Protein AF-A0A182ASK4-F1 (afdb_monomer)

Solvent-accessible surface area (backbone atoms only — not comparable to full-atom values): 5040 Å² total; per-residue (Å²): 133,88,80,93,83,80,84,78,70,79,77,76,71,75,71,73,85,58,90,75,62,55,71,59,62,54,22,48,58,52,48,45,38,40,71,76,67,70,38,36,69,42,77,85,32,77,53,15,50,49,51,33,58,77,69,70,48,54,72,68,56,45,46,50,51,52,52,50,47,49,69,40,97,35,80,55,28,61,70,66,101

pLDDT: mean 77.07, std 17.64, range [38.41, 95.88]

Structure (mmCIF, N/CA/C/O backbone):
data_AF-A0A182ASK4-F1
#
_entry.id   AF-A0A182ASK4-F1
#
loop_
_atom_site.group_PDB
_atom_site.id
_atom_site.type_symbol
_atom_site.label_atom_id
_atom_site.label_alt_id
_atom_site.label_comp_id
_atom_site.label_asym_id
_atom_site.label_entity_id
_atom_site.label_seq_id
_atom_site.pdbx_PDB_ins_code
_atom_site.Cartn_x
_atom_site.Cartn_y
_atom_site.Cartn_z
_atom_site.occupancy
_atom_site.B_iso_or_equiv
_atom_site.auth_seq_id
_atom_site.auth_comp_id
_atom_site.auth_asym_id
_atom_site.auth_atom_id
_atom_site.pdbx_PDB_model_num
ATOM 1 N N . MET A 1 1 ? 35.485 -13.025 26.612 1.00 42.34 1 MET A N 1
ATOM 2 C CA . MET A 1 1 ? 34.896 -13.349 25.295 1.00 42.34 1 MET A CA 1
ATOM 3 C C . MET A 1 1 ? 33.405 -13.093 25.372 1.00 42.34 1 MET A C 1
ATOM 5 O O . MET A 1 1 ? 32.828 -13.535 26.353 1.00 42.34 1 MET A O 1
ATOM 9 N N . LEU A 1 2 ? 32.851 -12.446 24.335 1.00 46.47 2 LEU A N 1
ATOM 10 C CA . LEU A 1 2 ? 31.420 -12.234 24.055 1.00 46.47 2 LEU A CA 1
ATOM 11 C C . LEU A 1 2 ? 30.684 -11.351 25.094 1.00 46.47 2 LEU A C 1
ATOM 13 O O . LEU A 1 2 ? 30.764 -11.592 26.283 1.00 46.47 2 LEU A O 1
ATOM 17 N N . LEU A 1 3 ? 29.959 -10.290 24.746 1.00 47.72 3 LEU A N 1
ATOM 18 C CA . LEU A 1 3 ? 29.038 -10.159 23.624 1.00 47.72 3 LEU A CA 1
ATOM 19 C C . LEU A 1 3 ? 28.832 -8.672 23.290 1.00 47.72 3 LEU A C 1
ATOM 21 O O . LEU A 1 3 ? 28.426 -7.867 24.124 1.00 47.72 3 LEU A O 1
ATOM 25 N N . LEU A 1 4 ? 29.122 -8.346 22.036 1.00 49.28 4 LEU A N 1
ATOM 26 C CA . LEU A 1 4 ? 28.966 -7.053 21.386 1.00 49.28 4 LEU A CA 1
ATOM 27 C C . LEU A 1 4 ? 27.478 -6.863 21.013 1.00 49.28 4 LEU A C 1
ATOM 29 O O . LEU A 1 4 ? 27.092 -7.095 19.874 1.00 49.28 4 LEU A O 1
ATOM 33 N N . VAL A 1 5 ? 26.613 -6.527 21.975 1.00 55.53 5 VAL A N 1
ATOM 34 C CA . VAL A 1 5 ? 25.168 -6.308 21.733 1.00 55.53 5 VAL A CA 1
ATOM 35 C C . VAL A 1 5 ? 24.866 -4.818 21.822 1.00 55.53 5 VAL A C 1
ATOM 37 O O . VAL A 1 5 ? 24.366 -4.347 22.835 1.00 55.53 5 VAL A O 1
ATOM 40 N N . LEU A 1 6 ? 25.229 -4.051 20.791 1.00 51.34 6 LEU A N 1
ATOM 41 C CA . LEU A 1 6 ? 24.820 -2.639 20.703 1.00 51.34 6 LEU A CA 1
ATOM 42 C C . LEU A 1 6 ? 24.776 -2.054 19.280 1.00 51.34 6 LEU A C 1
ATOM 44 O O . LEU A 1 6 ? 24.677 -0.843 19.134 1.00 51.34 6 LEU A O 1
ATOM 48 N N . LEU A 1 7 ? 24.810 -2.879 18.226 1.00 48.06 7 LEU A N 1
ATOM 49 C CA . LEU A 1 7 ? 24.891 -2.391 16.836 1.00 48.06 7 LEU A CA 1
ATOM 50 C C . LEU A 1 7 ? 23.715 -2.778 15.930 1.00 48.06 7 LEU A C 1
ATOM 52 O O . LEU A 1 7 ? 23.860 -2.777 14.715 1.00 48.06 7 LEU A O 1
ATOM 56 N N . LEU A 1 8 ? 22.537 -3.060 16.487 1.00 47.78 8 LEU A N 1
ATOM 57 C CA . LEU A 1 8 ? 21.301 -3.091 15.697 1.00 47.78 8 LEU A CA 1
ATOM 58 C C . LEU A 1 8 ? 20.309 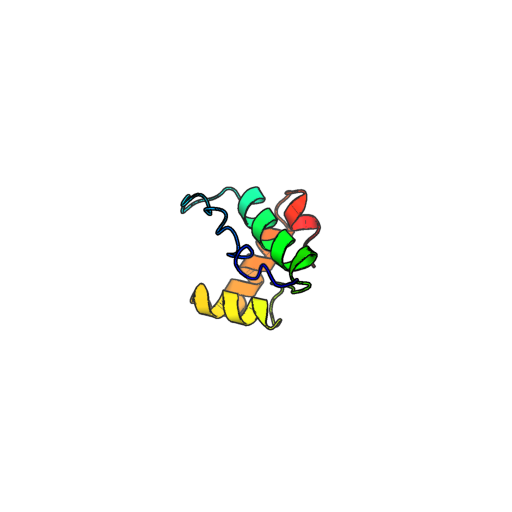-2.073 16.262 1.00 47.78 8 LEU A C 1
ATOM 60 O O . LEU A 1 8 ? 19.239 -2.411 16.759 1.00 47.78 8 LEU A O 1
ATOM 64 N N . GLN A 1 9 ? 20.683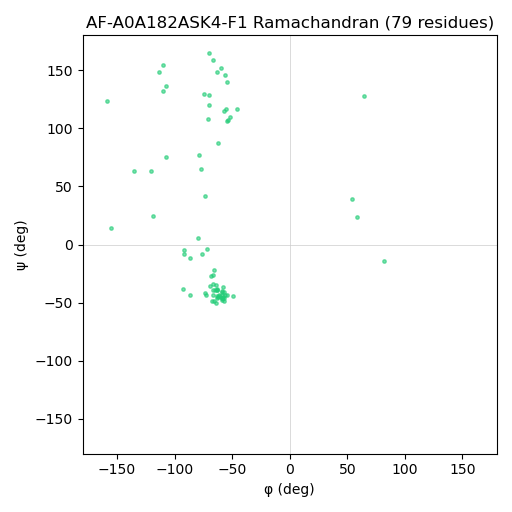 -0.795 16.198 1.00 44.53 9 GLN A N 1
ATOM 65 C CA . GLN A 1 9 ? 19.654 0.219 16.010 1.00 44.53 9 GLN A CA 1
ATOM 66 C C . GLN A 1 9 ? 19.170 0.034 14.569 1.00 44.53 9 GLN A C 1
ATOM 68 O O . GLN A 1 9 ? 20.015 0.086 13.671 1.00 44.53 9 GLN A O 1
ATOM 73 N N . PRO A 1 10 ? 17.879 -0.252 14.316 1.00 45.03 10 PRO A N 1
ATOM 74 C CA . PRO A 1 10 ? 17.372 -0.182 12.959 1.00 45.03 10 PRO A CA 1
ATOM 75 C C . PRO A 1 10 ? 17.691 1.229 12.484 1.00 45.03 10 PRO A C 1
ATOM 77 O O . PRO A 1 10 ? 17.266 2.206 13.104 1.00 45.03 10 PRO A O 1
ATOM 80 N N . ALA A 1 11 ? 18.526 1.326 11.452 1.00 43.44 11 ALA A N 1
ATOM 81 C CA . ALA A 1 11 ? 18.681 2.563 10.727 1.00 43.44 11 ALA A CA 1
ATOM 82 C C . ALA A 1 11 ? 17.263 2.945 10.312 1.00 43.44 11 ALA A C 1
ATOM 84 O O . ALA A 1 11 ? 16.658 2.280 9.474 1.00 43.44 11 ALA A O 1
ATOM 85 N N . ALA A 1 12 ? 16.705 3.957 10.973 1.00 42.44 12 ALA A N 1
ATOM 86 C CA . ALA A 1 12 ? 15.583 4.686 10.438 1.00 42.44 12 ALA A CA 1
ATOM 87 C C . ALA A 1 12 ? 16.130 5.312 9.157 1.00 42.44 12 ALA A C 1
ATOM 89 O O . ALA A 1 12 ? 16.722 6.390 9.183 1.00 42.44 12 ALA A O 1
ATOM 90 N N . SER A 1 13 ? 16.055 4.561 8.058 1.00 39.88 13 SER A N 1
ATOM 91 C CA . SER A 1 13 ? 16.159 5.109 6.721 1.00 39.88 13 SER A CA 1
ATOM 92 C C . SER A 1 13 ? 15.145 6.234 6.705 1.00 39.88 13 SER A C 1
ATOM 94 O O . SER A 1 13 ? 13.947 5.982 6.856 1.00 39.88 13 SER A O 1
ATOM 96 N N . GLY A 1 14 ? 15.648 7.468 6.680 1.00 38.41 14 GLY A N 1
ATOM 97 C CA . GLY A 1 14 ? 14.817 8.649 6.593 1.00 38.41 14 GLY A CA 1
ATOM 98 C C . GLY A 1 14 ? 13.917 8.453 5.391 1.00 38.41 14 GLY A C 1
ATOM 99 O O . GLY A 1 14 ? 14.398 8.467 4.263 1.00 38.41 14 GLY A O 1
ATOM 100 N N . ALA A 1 15 ? 12.637 8.193 5.649 1.00 50.22 15 ALA A N 1
ATOM 101 C CA . ALA A 1 15 ? 11.627 8.433 4.650 1.00 50.22 15 ALA A CA 1
ATOM 102 C C . ALA A 1 15 ? 11.791 9.911 4.306 1.00 50.22 15 ALA A C 1
ATOM 104 O O . ALA A 1 15 ? 11.682 10.766 5.193 1.00 50.22 15 ALA A O 1
ATOM 105 N N . ASP A 1 16 ? 12.182 10.188 3.064 1.00 48.25 16 ASP A N 1
ATOM 106 C CA . ASP A 1 16 ? 12.092 11.523 2.499 1.00 48.25 16 ASP A CA 1
ATOM 107 C C . ASP A 1 16 ? 10.691 12.025 2.864 1.00 48.25 16 ASP A C 1
ATOM 109 O O . ASP A 1 16 ? 9.695 11.379 2.533 1.00 48.25 16 ASP A O 1
ATOM 113 N N . ASN A 1 17 ? 10.604 13.099 3.659 1.00 49.81 17 ASN A N 1
ATOM 114 C CA . ASN A 1 17 ? 9.329 13.685 4.095 1.00 49.81 17 ASN A CA 1
ATOM 115 C C . ASN A 1 17 ? 8.676 14.431 2.920 1.00 49.81 17 ASN A C 1
ATOM 117 O O . ASN A 1 17 ? 8.170 15.544 3.075 1.00 49.81 17 ASN A O 1
ATOM 121 N N . ASP A 1 18 ? 8.727 13.841 1.731 1.00 54.34 18 ASP A N 1
ATOM 122 C CA . ASP A 1 18 ? 7.859 14.233 0.654 1.00 54.34 18 ASP A CA 1
ATOM 123 C C . ASP A 1 18 ? 6.462 13.759 1.043 1.00 54.34 18 ASP A C 1
ATOM 125 O O . ASP A 1 18 ? 6.170 12.567 1.118 1.00 54.34 18 ASP A O 1
ATOM 129 N N . LEU A 1 19 ? 5.610 14.720 1.391 1.00 53.78 19 LEU A N 1
ATOM 130 C CA . LEU A 1 19 ? 4.209 14.468 1.720 1.00 53.78 19 LEU A CA 1
ATOM 131 C C . LEU A 1 19 ? 3.395 14.109 0.466 1.00 53.78 19 LEU A C 1
ATOM 133 O O . LEU A 1 19 ? 2.208 13.804 0.581 1.00 53.78 19 LEU A O 1
ATOM 137 N N . ASN A 1 20 ? 4.018 14.157 -0.715 1.00 62.50 20 ASN A N 1
ATOM 138 C CA . ASN A 1 20 ? 3.452 13.747 -1.989 1.00 62.50 20 ASN A CA 1
ATOM 139 C C . ASN A 1 20 ? 4.473 12.911 -2.789 1.00 62.50 20 ASN A C 1
ATOM 141 O O . ASN A 1 20 ? 4.906 13.338 -3.864 1.00 62.50 20 ASN A O 1
ATOM 145 N N . PRO A 1 21 ? 4.869 11.732 -2.276 1.00 67.88 21 PRO A N 1
ATOM 146 C CA . PRO A 1 21 ? 5.792 10.862 -2.989 1.00 67.88 21 PRO A CA 1
ATOM 147 C C . PRO A 1 21 ? 5.157 10.394 -4.304 1.00 67.88 21 PRO A C 1
ATOM 149 O O . PRO A 1 21 ? 3.938 10.216 -4.390 1.00 67.88 21 PRO A O 1
ATOM 152 N N . ASP A 1 22 ? 5.982 10.177 -5.330 1.00 83.56 22 ASP A N 1
ATOM 153 C CA . ASP A 1 22 ? 5.512 9.535 -6.558 1.00 83.56 22 ASP A CA 1
ATOM 154 C C . ASP A 1 22 ? 4.959 8.133 -6.245 1.00 83.56 22 ASP A C 1
ATOM 156 O O . ASP A 1 22 ? 5.375 7.480 -5.279 1.00 83.56 22 ASP A O 1
ATOM 160 N N . ILE A 1 23 ? 4.013 7.663 -7.062 1.00 82.62 23 ILE A N 1
ATOM 161 C CA . ILE A 1 23 ? 3.365 6.367 -6.846 1.00 82.62 23 ILE A CA 1
ATOM 162 C C . ILE A 1 23 ? 4.405 5.242 -6.814 1.00 82.62 23 ILE A C 1
ATOM 164 O O . ILE A 1 23 ? 4.260 4.345 -5.989 1.00 82.62 23 ILE A O 1
ATOM 168 N N . GLU A 1 24 ? 5.474 5.294 -7.617 1.00 85.81 24 GLU A N 1
ATOM 169 C CA . GLU A 1 24 ? 6.547 4.288 -7.560 1.00 85.81 24 GLU A CA 1
ATOM 170 C C . GLU A 1 24 ? 7.160 4.193 -6.156 1.00 85.81 24 GLU A C 1
ATOM 172 O O . GLU A 1 24 ? 7.228 3.108 -5.583 1.00 85.81 24 GLU A O 1
ATOM 177 N N . THR A 1 25 ? 7.515 5.328 -5.551 1.00 85.06 25 THR A N 1
ATOM 178 C CA . THR A 1 25 ? 8.096 5.387 -4.201 1.00 85.06 25 THR A CA 1
ATOM 179 C C . THR A 1 25 ? 7.114 4.891 -3.138 1.00 85.06 25 THR A C 1
ATOM 181 O O . THR A 1 25 ? 7.507 4.217 -2.182 1.00 85.06 25 THR A O 1
ATOM 184 N N . MET A 1 26 ? 5.814 5.151 -3.313 1.00 82.12 26 MET A N 1
ATOM 185 C CA . MET A 1 26 ? 4.786 4.544 -2.461 1.00 82.12 26 MET A CA 1
ATOM 186 C C . MET A 1 26 ? 4.778 3.014 -2.600 1.00 82.12 26 MET A C 1
ATOM 188 O O . MET A 1 26 ? 4.739 2.305 -1.591 1.00 82.12 26 MET A O 1
ATOM 192 N N . CYS A 1 27 ? 4.840 2.496 -3.831 1.00 86.00 27 CYS A N 1
ATOM 193 C CA . CYS A 1 27 ? 4.873 1.060 -4.107 1.00 86.00 27 CYS A CA 1
ATOM 194 C C . CYS A 1 27 ? 6.127 0.391 -3.523 1.00 86.00 27 CYS A C 1
ATOM 196 O O . CYS A 1 27 ? 6.027 -0.717 -3.001 1.00 86.00 27 CYS A O 1
ATOM 198 N N . GLU A 1 28 ? 7.291 1.042 -3.580 1.00 88.75 28 GLU A N 1
ATOM 199 C CA . GLU A 1 28 ? 8.550 0.539 -3.009 1.00 88.75 28 GLU A CA 1
ATOM 200 C C . GLU A 1 28 ? 8.430 0.297 -1.504 1.00 88.75 28 GLU A C 1
ATOM 202 O O . GLU A 1 28 ? 8.776 -0.784 -1.019 1.00 88.75 28 GLU A O 1
ATOM 207 N N . GLY A 1 29 ? 7.846 1.248 -0.767 1.00 84.25 29 GLY A N 1
ATOM 208 C CA . GLY A 1 29 ? 7.572 1.074 0.660 1.00 84.25 29 GLY A CA 1
ATOM 209 C C . GLY A 1 29 ? 6.667 -0.131 0.945 1.00 84.25 29 GLY A C 1
ATOM 210 O O . GLY A 1 29 ? 6.916 -0.899 1.876 1.00 84.25 29 GLY A O 1
ATOM 211 N N . LEU A 1 30 ? 5.649 -0.354 0.110 1.00 84.94 30 LEU A N 1
ATOM 212 C CA . LEU A 1 30 ? 4.769 -1.523 0.215 1.00 84.94 30 LEU A CA 1
ATOM 213 C C . LEU A 1 30 ? 5.483 -2.831 -0.155 1.00 84.94 30 LEU A C 1
ATOM 215 O O . LEU A 1 30 ? 5.245 -3.865 0.471 1.00 84.94 30 LEU A O 1
ATOM 219 N N . ALA A 1 31 ? 6.387 -2.802 -1.132 1.00 85.81 31 ALA A N 1
ATOM 220 C CA . ALA A 1 31 ? 7.163 -3.968 -1.535 1.00 85.81 31 ALA A CA 1
ATOM 221 C C . ALA A 1 31 ? 8.129 -4.425 -0.435 1.00 85.81 31 ALA A C 1
ATOM 223 O O . ALA A 1 31 ? 8.319 -5.631 -0.268 1.00 85.81 31 ALA A O 1
ATOM 224 N N . VAL A 1 32 ? 8.683 -3.501 0.356 1.00 86.75 32 VAL A N 1
ATOM 225 C CA . VAL A 1 32 ? 9.469 -3.833 1.557 1.00 86.75 32 VAL A CA 1
ATOM 226 C C . VAL A 1 32 ? 8.606 -4.579 2.577 1.00 86.75 32 VAL A C 1
ATOM 228 O O . VAL A 1 32 ? 9.022 -5.613 3.100 1.00 86.75 32 VAL A O 1
ATOM 231 N N . ILE A 1 33 ? 7.373 -4.124 2.814 1.00 81.94 33 ILE A N 1
ATOM 232 C CA . ILE A 1 33 ? 6.429 -4.813 3.708 1.00 81.94 33 ILE A CA 1
ATOM 233 C C . ILE A 1 33 ? 6.162 -6.246 3.209 1.00 81.94 33 ILE A C 1
ATOM 235 O O . ILE A 1 33 ? 6.266 -7.193 3.994 1.00 81.94 33 ILE A O 1
ATOM 239 N N . ASN A 1 34 ? 5.913 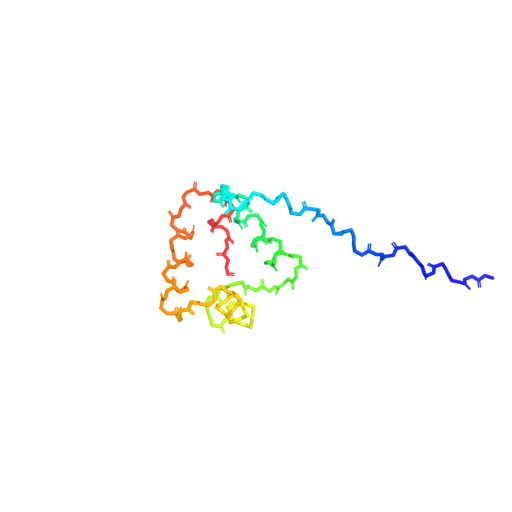-6.419 1.906 1.00 82.81 34 ASN A N 1
ATOM 240 C CA . ASN A 1 34 ? 5.691 -7.730 1.287 1.00 82.81 34 ASN A CA 1
ATOM 241 C C . ASN A 1 34 ? 6.915 -8.652 1.364 1.00 82.81 34 ASN A C 1
ATOM 243 O O . ASN A 1 34 ? 6.791 -9.807 1.776 1.00 82.81 34 ASN A O 1
ATOM 247 N N . ARG A 1 35 ? 8.095 -8.171 0.965 1.00 83.56 35 ARG A N 1
ATOM 248 C CA . ARG A 1 35 ? 9.287 -9.012 0.778 1.00 83.56 35 ARG A CA 1
ATOM 249 C C . ARG A 1 35 ? 10.089 -9.212 2.057 1.00 83.56 35 ARG A C 1
ATOM 251 O O . ARG A 1 35 ? 10.536 -10.324 2.318 1.00 83.56 35 ARG A O 1
ATOM 258 N N . GLU A 1 36 ? 10.287 -8.154 2.838 1.00 84.38 36 GLU A N 1
ATOM 259 C CA . GLU A 1 36 ? 11.182 -8.188 4.000 1.00 84.38 36 GLU A CA 1
ATOM 260 C C . GLU A 1 36 ? 10.445 -8.539 5.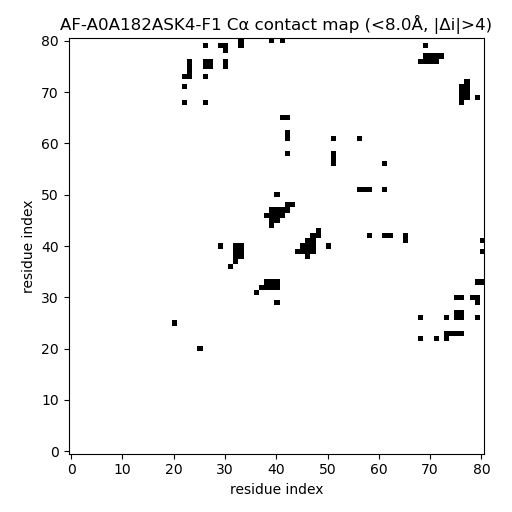287 1.00 84.38 36 GLU A C 1
ATOM 262 O O . GLU A 1 36 ? 10.963 -9.288 6.114 1.00 84.38 36 GLU A O 1
ATOM 267 N N . LEU A 1 37 ? 9.218 -8.037 5.451 1.00 79.38 37 LEU A N 1
ATOM 268 C CA . LEU A 1 37 ? 8.406 -8.324 6.636 1.00 79.38 37 LEU A CA 1
ATOM 269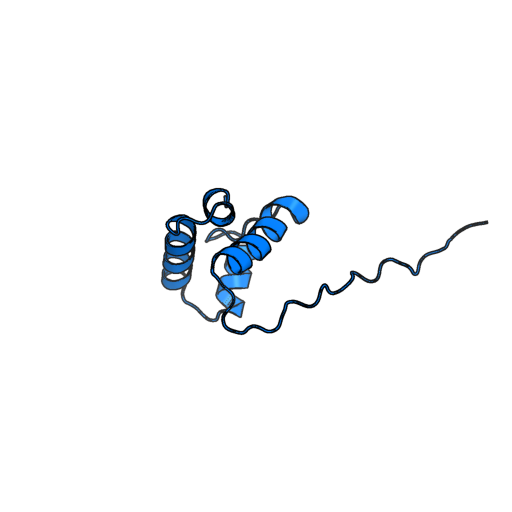 C C . LEU A 1 37 ? 7.503 -9.551 6.449 1.00 79.38 37 LEU A C 1
ATOM 271 O O . LEU A 1 37 ? 6.875 -9.990 7.414 1.00 79.38 37 LEU A O 1
ATOM 275 N N . GLY A 1 38 ? 7.421 -10.099 5.228 1.00 81.56 38 GLY A N 1
ATOM 276 C CA . GLY A 1 38 ? 6.546 -11.228 4.892 1.00 81.56 38 GLY A CA 1
ATOM 277 C C . GLY A 1 38 ? 5.067 -10.934 5.162 1.00 81.56 38 GLY A C 1
ATOM 278 O O . GLY A 1 38 ? 4.285 -11.849 5.424 1.00 81.56 38 GLY A O 1
ATOM 279 N N . ALA A 1 39 ? 4.692 -9.654 5.171 1.00 83.44 39 ALA A N 1
ATOM 280 C CA . ALA A 1 39 ? 3.358 -9.171 5.489 1.00 83.44 39 ALA A CA 1
ATOM 281 C C . ALA A 1 39 ? 2.745 -8.545 4.241 1.00 83.44 39 ALA A C 1
ATOM 283 O O . ALA A 1 39 ? 3.448 -7.947 3.452 1.00 83.44 39 ALA A O 1
ATOM 284 N N . THR A 1 40 ? 1.431 -8.618 4.070 1.00 86.12 40 THR A N 1
ATOM 285 C CA . THR A 1 40 ? 0.767 -7.939 2.949 1.00 86.12 40 THR A CA 1
ATOM 286 C C . THR A 1 40 ? -0.006 -6.733 3.443 1.00 86.12 40 THR A C 1
ATOM 288 O O . THR A 1 40 ? -0.710 -6.832 4.447 1.00 86.12 40 THR A O 1
ATOM 291 N N . ALA A 1 41 ? 0.081 -5.609 2.739 1.00 87.94 41 ALA A N 1
ATOM 292 C CA . ALA A 1 41 ? -0.806 -4.465 2.939 1.00 87.94 41 ALA A CA 1
ATOM 293 C C . ALA A 1 41 ? -2.177 -4.645 2.252 1.00 87.94 41 ALA A C 1
ATOM 295 O O . ALA A 1 41 ? -3.001 -3.737 2.287 1.00 87.94 41 ALA A O 1
ATOM 296 N N . ALA A 1 42 ? -2.455 -5.813 1.662 1.00 90.62 42 ALA A N 1
ATOM 297 C CA . ALA A 1 42 ? -3.735 -6.078 1.026 1.00 90.62 42 ALA A CA 1
ATOM 298 C C . ALA A 1 42 ? -4.915 -5.877 1.997 1.00 90.62 42 ALA A C 1
ATOM 300 O O . ALA A 1 42 ? -4.809 -6.177 3.197 1.00 90.62 42 ALA A O 1
ATOM 301 N N . PRO A 1 43 ? -6.068 -5.409 1.495 1.00 91.94 43 PRO A N 1
ATOM 302 C CA . PRO A 1 43 ? -7.244 -5.217 2.319 1.00 91.94 43 PRO A CA 1
ATOM 303 C C . PRO A 1 43 ? -7.655 -6.473 3.089 1.00 91.94 43 PRO A C 1
ATOM 305 O O . PRO A 1 43 ? -7.588 -7.598 2.596 1.00 91.94 43 PRO A O 1
ATOM 308 N N . GLY A 1 44 ? -8.065 -6.275 4.343 1.00 90.31 44 GLY A N 1
ATOM 309 C CA . GLY A 1 44 ? -8.448 -7.357 5.255 1.00 90.31 44 GLY A CA 1
ATOM 310 C C . GLY A 1 44 ? -7.281 -8.059 5.962 1.00 90.31 44 GLY A C 1
ATOM 311 O O . GLY A 1 44 ? -7.510 -8.729 6.973 1.00 90.31 44 GLY A O 1
ATOM 312 N N . SER A 1 45 ? -6.033 -7.871 5.524 1.00 91.88 45 SER A N 1
ATOM 313 C CA . SER A 1 45 ? -4.869 -8.406 6.234 1.00 91.88 45 SER A CA 1
ATOM 314 C C . SER A 1 45 ? -4.629 -7.679 7.576 1.00 91.88 45 SER A C 1
ATOM 316 O O . SER A 1 45 ? -5.166 -6.591 7.815 1.00 91.88 45 SER A O 1
ATOM 318 N N . PRO A 1 46 ? -3.813 -8.227 8.500 1.00 92.75 46 PRO A N 1
ATOM 319 C CA . PRO A 1 46 ? -3.423 -7.508 9.714 1.00 92.75 46 PRO A CA 1
ATOM 320 C C . PRO A 1 46 ? -2.755 -6.152 9.440 1.00 92.75 46 PRO A C 1
ATOM 322 O O . PRO A 1 46 ? -3.110 -5.171 10.092 1.00 92.75 46 PRO A O 1
ATOM 325 N N . MET A 1 47 ? -1.838 -6.079 8.467 1.00 89.50 47 MET A N 1
ATOM 326 C CA . MET A 1 47 ? -1.166 -4.824 8.115 1.00 89.50 47 MET A CA 1
ATOM 327 C C . MET A 1 47 ? -2.106 -3.877 7.365 1.00 89.50 47 MET A C 1
ATOM 329 O O . MET A 1 47 ? -2.160 -2.700 7.703 1.00 89.50 47 MET A O 1
ATOM 333 N N . GLY A 1 48 ? -2.918 -4.386 6.435 1.00 91.19 48 GLY A N 1
ATOM 334 C CA . GLY A 1 48 ? -3.922 -3.598 5.719 1.00 91.19 48 GLY A CA 1
ATOM 335 C C . GLY A 1 48 ? -4.939 -2.960 6.668 1.00 91.19 48 GLY A C 1
ATOM 336 O O . GLY A 1 48 ? -5.245 -1.778 6.545 1.00 91.19 48 GLY A O 1
ATOM 337 N N . ARG A 1 49 ? -5.388 -3.685 7.705 1.00 93.94 49 ARG A N 1
ATOM 338 C CA . ARG A 1 49 ? -6.247 -3.121 8.766 1.00 93.94 49 ARG A CA 1
ATOM 339 C C . ARG A 1 49 ? -5.556 -2.017 9.562 1.00 93.94 49 ARG A C 1
ATOM 341 O O . ARG A 1 49 ? -6.205 -1.033 9.903 1.00 93.94 49 ARG A O 1
ATOM 348 N N . ARG A 1 50 ? -4.262 -2.166 9.860 1.00 91.62 50 ARG A N 1
ATOM 349 C CA . ARG A 1 50 ? -3.491 -1.114 10.532 1.00 91.62 50 ARG A CA 1
ATOM 350 C C . ARG A 1 50 ? -3.363 0.114 9.636 1.00 91.62 50 ARG A C 1
ATOM 352 O O . ARG A 1 50 ? -3.685 1.205 10.077 1.00 91.62 50 ARG A O 1
ATOM 359 N N . MET A 1 51 ? -2.985 -0.059 8.373 1.00 89.31 51 MET A N 1
ATOM 360 C CA . MET A 1 51 ? -2.896 1.044 7.413 1.00 89.31 51 MET A CA 1
ATOM 361 C C . MET A 1 51 ? -4.233 1.762 7.233 1.00 89.31 51 MET A C 1
ATOM 363 O O . MET A 1 51 ? -4.267 2.987 7.249 1.00 89.31 51 MET A O 1
ATOM 367 N N . GLN A 1 52 ? -5.337 1.020 7.130 1.00 93.19 52 GLN A N 1
ATOM 368 C CA . GLN A 1 52 ? -6.680 1.594 7.090 1.00 93.19 52 GLN A CA 1
ATOM 369 C C . GLN A 1 52 ? -6.945 2.505 8.304 1.00 93.19 52 GLN A C 1
ATOM 371 O O . GLN A 1 52 ? -7.500 3.592 8.143 1.00 93.19 52 GLN A O 1
ATOM 376 N N . GLN A 1 53 ? -6.554 2.071 9.508 1.00 94.31 53 GLN A N 1
ATOM 377 C CA . GLN A 1 53 ? -6.713 2.846 10.742 1.00 94.31 53 GLN A CA 1
ATOM 378 C C . GLN A 1 53 ? -5.822 4.092 10.761 1.00 94.31 53 GLN A C 1
ATOM 380 O O . GLN A 1 53 ? -6.323 5.179 11.034 1.00 94.31 53 GLN A O 1
ATOM 385 N N . GLU A 1 54 ? -4.536 3.954 10.435 1.00 91.62 54 GLU A N 1
ATOM 386 C CA . GLU A 1 54 ? -3.573 5.069 10.429 1.00 91.62 54 GLU A CA 1
ATOM 387 C C . GLU A 1 54 ? -3.953 6.139 9.392 1.00 91.62 54 GLU A C 1
ATOM 389 O O . GLU A 1 54 ? -3.880 7.334 9.663 1.00 91.62 54 GLU A O 1
ATOM 394 N N . LEU A 1 55 ? -4.447 5.719 8.224 1.00 88.38 55 LEU A N 1
ATOM 395 C CA . LEU A 1 55 ? -4.940 6.623 7.181 1.00 88.38 55 LEU A CA 1
ATOM 396 C C . LEU A 1 55 ? -6.327 7.205 7.494 1.00 88.38 55 LEU A C 1
ATOM 398 O O . LEU A 1 55 ? -6.786 8.094 6.782 1.00 88.38 55 LEU A O 1
ATOM 402 N N . SER A 1 56 ? -7.004 6.723 8.543 1.00 95.19 56 SER A N 1
ATOM 403 C CA . SER A 1 56 ? -8.349 7.161 8.939 1.00 95.19 56 SER A CA 1
ATOM 404 C C . SER A 1 56 ? -9.384 7.075 7.805 1.00 95.19 56 SER A C 1
ATOM 406 O O . SER A 1 56 ? -10.247 7.943 7.662 1.00 95.19 56 SER A O 1
ATOM 408 N N . VAL A 1 57 ? -9.316 6.012 6.999 1.00 92.88 57 VAL A N 1
ATOM 409 C CA . VAL A 1 57 ? -10.227 5.773 5.869 1.00 92.88 57 VAL A CA 1
ATOM 410 C C . VAL A 1 57 ? -11.179 4.608 6.136 1.00 92.88 57 VAL A C 1
ATOM 412 O O . VAL A 1 57 ? -10.907 3.683 6.906 1.00 92.88 57 VAL A O 1
ATOM 415 N N . SER A 1 58 ? -12.331 4.626 5.470 1.00 95.88 58 SER A N 1
ATOM 416 C CA . SER A 1 58 ? -13.243 3.479 5.473 1.00 95.88 58 SER A CA 1
ATOM 417 C C . SER A 1 58 ? -12.633 2.278 4.742 1.00 95.88 58 SER A C 1
ATOM 419 O O . SER A 1 58 ? -11.764 2.428 3.884 1.00 95.88 58 SER A O 1
ATOM 421 N N . ALA A 1 59 ? -13.140 1.077 5.031 1.00 93.81 59 ALA A N 1
ATOM 422 C CA . ALA A 1 59 ? -12.699 -0.140 4.349 1.00 93.81 59 ALA A CA 1
ATOM 423 C C . ALA A 1 59 ? -12.890 -0.042 2.825 1.00 93.81 59 ALA A C 1
ATOM 425 O O . ALA A 1 59 ? -11.993 -0.399 2.076 1.00 93.81 59 ALA A O 1
ATOM 426 N N . ALA A 1 60 ? -14.010 0.532 2.371 1.00 94.88 60 ALA A N 1
ATOM 427 C CA . ALA A 1 60 ? -14.285 0.728 0.947 1.00 94.88 60 ALA A CA 1
ATOM 428 C C . ALA A 1 60 ? -13.306 1.711 0.280 1.00 94.88 60 ALA A C 1
ATOM 430 O O . ALA A 1 60 ? -12.879 1.488 -0.850 1.00 94.88 60 ALA A O 1
ATOM 431 N N . GLN A 1 61 ? -12.927 2.788 0.975 1.00 95.00 61 GLN A N 1
ATOM 432 C CA . GLN A 1 61 ? -11.915 3.729 0.481 1.00 95.00 61 GLN A CA 1
ATOM 433 C C . GLN A 1 61 ? -10.533 3.077 0.407 1.00 95.00 61 GLN A C 1
ATOM 435 O O . GLN A 1 61 ? -9.805 3.311 -0.553 1.00 95.00 61 GLN A O 1
ATOM 440 N N . TYR A 1 62 ? -10.187 2.242 1.388 1.00 93.69 62 TYR A N 1
ATOM 441 C CA . TYR A 1 62 ? -8.928 1.504 1.384 1.00 93.69 62 TYR A CA 1
ATOM 442 C C . TYR A 1 62 ? -8.872 0.460 0.257 1.00 93.69 62 TYR A C 1
ATOM 444 O O . TYR A 1 62 ? -7.878 0.396 -0.461 1.00 93.69 62 TYR A O 1
ATOM 452 N N . ASP A 1 63 ? -9.955 -0.290 0.036 1.00 93.38 63 ASP A N 1
ATOM 453 C CA . ASP A 1 63 ? -10.102 -1.228 -1.090 1.0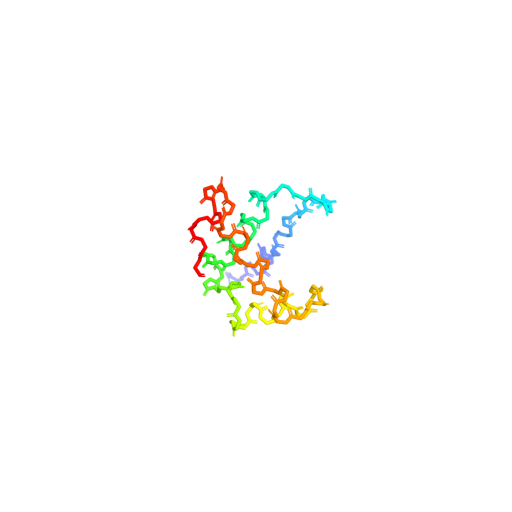0 93.38 63 ASP A CA 1
ATOM 454 C C . ASP A 1 63 ? -9.925 -0.530 -2.443 1.00 93.38 63 ASP A C 1
ATOM 456 O O . ASP A 1 63 ? -9.208 -1.014 -3.326 1.00 93.38 63 ASP A O 1
ATOM 460 N N . ALA A 1 64 ? -10.567 0.631 -2.603 1.00 93.12 64 ALA A N 1
ATOM 461 C CA . ALA A 1 64 ? -10.450 1.436 -3.809 1.00 93.12 64 ALA A CA 1
ATOM 462 C C . ALA A 1 64 ? -9.009 1.924 -4.009 1.00 93.12 64 ALA A C 1
ATOM 46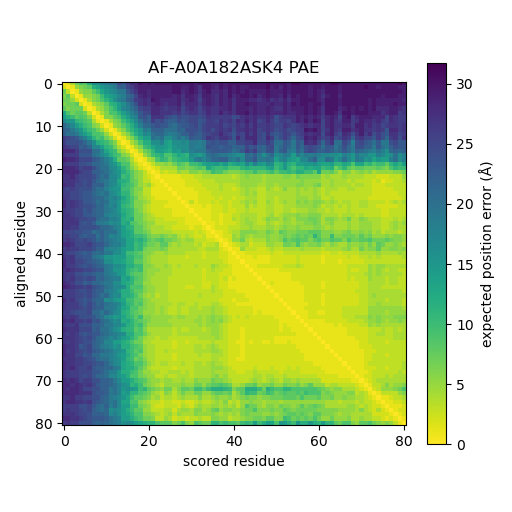4 O O . ALA A 1 64 ? -8.470 1.776 -5.103 1.00 93.12 64 ALA A O 1
ATOM 465 N N . LEU A 1 65 ? -8.365 2.441 -2.957 1.00 89.50 65 LEU A N 1
ATOM 466 C CA . LEU A 1 65 ? -6.966 2.873 -2.997 1.00 89.50 65 LEU A CA 1
ATOM 467 C C . LEU A 1 65 ? -6.036 1.721 -3.398 1.00 89.50 65 LEU A C 1
ATOM 469 O O . LEU A 1 65 ? -5.225 1.876 -4.307 1.00 89.50 65 LEU A O 1
ATOM 473 N N . TRP A 1 66 ? -6.190 0.554 -2.773 1.00 89.00 66 TRP A N 1
ATOM 474 C CA . TRP A 1 66 ? -5.415 -0.641 -3.101 1.00 89.00 66 TRP A CA 1
ATOM 475 C C . TRP A 1 66 ? -5.584 -1.057 -4.563 1.00 89.00 66 TRP A C 1
ATOM 477 O O . TRP A 1 66 ? -4.607 -1.320 -5.265 1.00 89.00 66 TRP A O 1
ATOM 487 N N . THR A 1 67 ? -6.823 -1.060 -5.051 1.00 89.06 67 THR A N 1
ATOM 488 C CA . THR A 1 67 ? -7.132 -1.388 -6.447 1.00 89.06 67 THR A CA 1
ATOM 489 C C . THR A 1 67 ? -6.500 -0.386 -7.411 1.00 89.06 67 THR A C 1
ATOM 491 O O . THR A 1 67 ? -5.896 -0.792 -8.401 1.00 89.06 67 THR A O 1
ATOM 494 N N . LEU A 1 68 ? -6.591 0.914 -7.117 1.00 87.81 68 LEU A N 1
ATOM 495 C CA . LEU A 1 68 ? -5.984 1.967 -7.933 1.00 87.81 68 LEU A CA 1
ATOM 496 C C . LEU A 1 68 ? -4.460 1.826 -7.999 1.00 87.81 68 LEU A C 1
ATOM 498 O O . LEU A 1 68 ? -3.896 1.914 -9.088 1.00 87.81 68 LEU A O 1
ATOM 502 N N . MET A 1 69 ? -3.801 1.534 -6.874 1.00 84.81 69 MET A N 1
ATOM 503 C CA . MET A 1 69 ? -2.355 1.284 -6.847 1.00 84.81 69 MET A CA 1
ATOM 504 C C . MET A 1 69 ? -1.976 0.114 -7.760 1.00 84.81 69 MET A C 1
ATOM 506 O O . MET A 1 69 ? -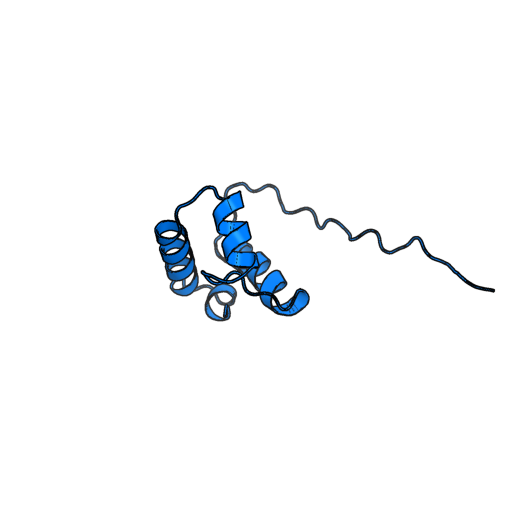1.085 0.251 -8.590 1.00 84.81 69 MET A O 1
ATOM 510 N N . LYS A 1 70 ? -2.706 -1.006 -7.696 1.00 82.56 70 LYS A N 1
ATOM 511 C CA . LYS A 1 70 ? -2.449 -2.177 -8.555 1.00 82.56 70 LYS A CA 1
ATOM 512 C C . LYS A 1 70 ? -2.714 -1.942 -10.045 1.00 82.56 70 LYS A C 1
ATOM 514 O O . LYS A 1 70 ? -2.149 -2.647 -10.875 1.00 82.56 70 LYS A O 1
ATOM 519 N N . LEU A 1 71 ? -3.595 -1.002 -10.384 1.00 83.94 71 LEU A N 1
ATOM 520 C CA . LEU A 1 71 ? -3.888 -0.610 -11.767 1.00 83.94 71 LEU A CA 1
ATOM 521 C C . LEU A 1 71 ? -2.934 0.466 -12.294 1.00 83.94 71 LEU A C 1
ATOM 523 O O . LEU A 1 71 ? -2.933 0.743 -13.494 1.00 83.94 71 LEU A O 1
ATOM 527 N N . THR A 1 72 ? -2.144 1.082 -11.416 1.00 81.12 72 THR A N 1
ATOM 528 C CA . THR A 1 72 ? -1.155 2.070 -11.828 1.00 81.12 72 THR A CA 1
ATOM 529 C C . THR A 1 72 ? 0.017 1.338 -12.490 1.00 81.12 72 THR A C 1
ATOM 531 O O . THR A 1 72 ? 0.511 0.363 -11.925 1.00 81.12 72 THR A O 1
ATOM 534 N N . PRO A 1 73 ? 0.462 1.755 -13.691 1.00 74.75 73 PRO A N 1
ATOM 535 C CA . PRO A 1 73 ? 1.522 1.080 -14.433 1.00 74.75 73 PRO A CA 1
ATOM 536 C C . PRO A 1 73 ? 2.906 1.414 -13.856 1.00 74.75 73 PRO A C 1
ATOM 538 O O . PRO A 1 73 ? 3.730 2.051 -14.508 1.00 74.75 73 PRO A O 1
ATOM 541 N N . THR A 1 74 ? 3.150 0.982 -12.625 1.00 82.50 74 THR A N 1
ATOM 542 C CA . THR A 1 74 ? 4.450 1.010 -11.958 1.00 82.50 74 THR A CA 1
ATOM 543 C C . THR A 1 74 ? 4.964 -0.422 -11.819 1.00 82.50 74 THR A C 1
ATOM 545 O O . THR A 1 74 ? 4.200 -1.299 -11.395 1.00 82.50 74 THR A O 1
ATOM 548 N N . PRO A 1 75 ? 6.233 -0.709 -12.171 1.00 82.50 75 PRO A N 1
ATOM 549 C CA . PRO A 1 75 ? 6.807 -2.043 -12.017 1.00 82.50 75 PRO A CA 1
ATOM 550 C C . PRO A 1 75 ? 6.563 -2.609 -10.616 1.00 82.50 75 PRO A C 1
ATOM 552 O O . PRO A 1 75 ? 6.094 -3.738 -10.481 1.00 82.50 75 PRO A O 1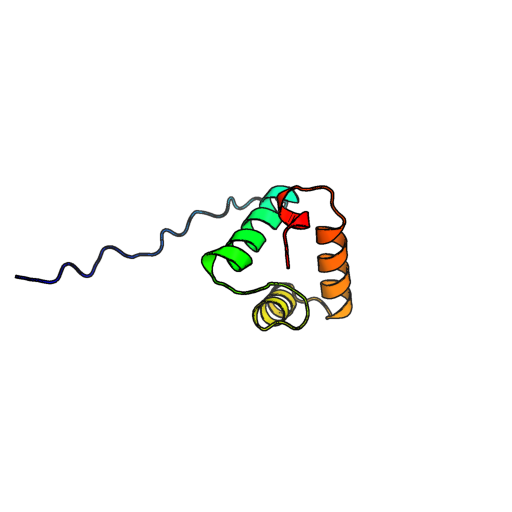
ATOM 555 N N . THR A 1 76 ? 6.756 -1.792 -9.578 1.00 83.81 76 THR A N 1
ATOM 556 C CA . THR A 1 76 ? 6.638 -2.264 -8.200 1.00 83.81 76 THR A CA 1
ATOM 557 C C . THR A 1 76 ? 5.193 -2.534 -7.767 1.00 83.81 76 THR A C 1
ATOM 559 O O . THR A 1 76 ? 4.942 -3.581 -7.168 1.00 83.81 76 THR A O 1
ATOM 562 N N . CYS A 1 77 ? 4.209 -1.673 -8.079 1.00 81.25 77 CYS A N 1
ATOM 563 C CA . CYS A 1 77 ? 2.829 -1.944 -7.640 1.00 81.25 77 CYS A CA 1
ATOM 564 C C . CYS A 1 77 ? 2.198 -3.152 -8.339 1.00 81.25 77 CYS A C 1
ATOM 566 O O . CYS A 1 77 ? 1.334 -3.808 -7.750 1.00 81.25 77 CYS A O 1
ATOM 568 N N . THR A 1 78 ? 2.623 -3.482 -9.564 1.00 79.38 78 THR A N 1
ATOM 569 C CA . THR A 1 78 ? 2.102 -4.666 -10.271 1.00 79.38 78 THR A CA 1
ATOM 570 C C . THR A 1 78 ? 2.484 -5.988 -9.600 1.00 79.38 78 THR A C 1
ATOM 572 O O . THR A 1 78 ? 1.777 -6.984 -9.761 1.00 79.38 78 THR A O 1
ATOM 575 N N . GLU A 1 79 ? 3.548 -5.997 -8.796 1.00 79.00 79 GLU A N 1
ATOM 576 C CA . GLU A 1 79 ? 4.030 -7.178 -8.075 1.00 79.00 79 GLU A CA 1
ATOM 577 C C . GLU A 1 79 ? 3.443 -7.318 -6.657 1.00 79.00 79 GLU A C 1
ATOM 579 O O . GLU A 1 79 ? 3.680 -8.329 -5.984 1.00 79.00 79 GLU A O 1
ATOM 584 N N . LEU A 1 80 ? 2.657 -6.338 -6.190 1.00 78.75 80 LEU A N 1
ATOM 585 C CA . LEU A 1 80 ? 2.031 -6.370 -4.866 1.00 78.75 80 LEU A CA 1
ATOM 586 C C . LEU A 1 80 ? 0.920 -7.435 -4.791 1.00 78.75 80 LEU A C 1
ATOM 588 O O . LEU A 1 80 ? -0.016 -7.486 -5.605 1.00 78.75 80 LEU A O 1
ATOM 592 N N . HIS A 1 81 ? 1.014 -8.271 -3.760 1.00 68.94 81 HIS A N 1
ATOM 593 C CA . HIS A 1 81 ? 0.128 -9.400 -3.468 1.00 68.94 81 HIS A CA 1
ATOM 594 C C . HIS A 1 81 ? -0.461 -9.294 -2.066 1.00 68.94 81 HIS A C 1
ATOM 596 O O . HIS A 1 81 ? 0.273 -8.888 -1.133 1.00 68.94 81 HIS A O 1
#

Nearest PDB structures (foldseek):
  2wv0-assembly3_E  TM=4.579E-01  e=3.911E+00  Bacillus subtilis
  4tv7-assembly2_C  TM=4.168E-01  e=4.739E+00  Bacillus subtilis subsp. subtilis str. 168
  4tv7-assembly2_D  TM=4.099E-01  e=6.120E+00  Bacillus subtilis subsp. subtilis str. 168

Secondary structure (DSSP, 8-state):
------------------SS--HHHHHHHHHHHHHTS----STTSHHHHHHHHHTT--HHHHHHHHHHHHHS--HHHHT--

Sequence (81 aa):
MLLLVLLLQPAASGADNDLNPDIETMCEGLAVINRELGATAAPGSPMGRRMQQELSVSAAQYDALWTLMKLTPTPTCTELH

Mean predicted aligned error: 10.89 Å

Foldseek 3Di:
DDDDPDPPPPPPPPPPPPVDDDLLSVLVVQVCCCPVVVFACAQPGPNVVVVCVVVVHDSVVSNVVLVVSCVPPHPRSVPGD

Radius of gyration: 15.64 Å; Cα contacts (8 Å, |Δi|>4): 66; chains: 1; bounding box: 49×28×40 Å